Protein AF-A0A376L6M4-F1 (afdb_monomer)

Foldseek 3Di:
DVVVVVVVCVVQVPPDDDPDDDDDDFDPVCVVCVNPAFTADPLRDRDCPPPPDPVPPVVCCVPFFDDPPDPDDPVRGRHGDDDDDDDDDPVVVNDPPCSVVVVVVVPD

Sequence (108 aa):
MIHALRDIIKHTPDLLSVRWKREGFISDHAARSKGKETPINLLGFKDGTANPDSQNAKLMQKVVWVTADQQEPAWTIGGSYQAVRLIQFRVEILGQNAAERAADDIWS

Organism: Escherichia coli (NCBI:txid562)

pLDDT: mean 85.84, std 14.67, range [39.38, 98.12]

Solvent-accessible surface area (backbone atoms only — not comparable to full-atom values): 7390 Å² total; per-residue (Å²): 112,72,65,61,54,50,54,51,50,72,78,31,68,91,78,56,79,88,86,79,88,82,88,85,85,71,52,70,67,32,63,72,46,73,75,76,40,63,37,58,48,100,80,74,44,72,51,65,80,85,54,76,62,84,83,40,62,73,59,35,53,74,75,54,36,40,49,88,91,48,102,62,65,80,87,46,51,73,37,65,90,85,86,86,83,91,82,87,77,69,65,90,76,52,50,99,76,33,66,75,58,59,62,60,70,76,78,112

Mean predicted aligned error: 7.49 Å

Nearest PDB structures (foldseek):
  2y4d-assembly1_B  TM=9.998E-01  e=5.771E-10  Escherichia coli K-12
  3o72-assembly2_C  TM=9.510E-01  e=6.614E-10  Escherichia coli O157:H7 str. TW14359

Secondary structure (DSSP, 8-state):
-HHHHHHHHHH-TTT------------HHHHHTTTSSPPB-TTS-B-STT---TT-HHHHHHHTS--TTSSS-GGGTT------------TTT--TTTHHHHTTTTT-

Radius of gyration: 18.81 Å; Cα contacts (8 Å, |Δi|>4): 58; chains: 1; bounding box: 41×40×42 Å

InterPro domains:
  IPR006314 Dyp-type peroxidase [PS51404] (1-108)
  IPR006314 Dyp-type peroxidase [PTHR30521] (2-101)
  IPR011008 Dimeric alpha-beta barrel [SSF54909] (2-104)
  IPR048328 Dyp-type peroxidase, C-terminal domain [PF20628] (38-95)

Structure (mmCIF, N/CA/C/O backbone):
data_AF-A0A376L6M4-F1
#
_entry.id   AF-A0A376L6M4-F1
#
loop_
_atom_site.group_PDB
_atom_site.id
_atom_site.type_symbol
_atom_site.label_atom_id
_atom_site.label_alt_id
_atom_site.label_comp_id
_atom_site.label_asym_id
_atom_site.label_entity_id
_atom_site.label_seq_id
_atom_site.pdbx_PDB_ins_code
_atom_site.Cartn_x
_atom_site.Cartn_y
_atom_site.Cartn_z
_atom_site.occupancy
_atom_site.B_iso_or_equiv
_atom_site.auth_seq_id
_atom_site.auth_comp_id
_atom_site.auth_asym_id
_atom_site.auth_atom_id
_atom_site.pdbx_PDB_model_num
ATOM 1 N N . MET A 1 1 ? 13.659 1.509 5.898 1.00 80.56 1 MET A N 1
ATOM 2 C CA . MET A 1 1 ? 13.018 2.272 4.800 1.00 80.56 1 MET A CA 1
ATOM 3 C C . MET A 1 1 ? 14.022 3.153 4.053 1.00 80.56 1 MET A C 1
ATOM 5 O O . MET A 1 1 ? 14.216 2.924 2.869 1.00 80.56 1 MET A O 1
ATOM 9 N N . ILE A 1 2 ? 14.718 4.094 4.710 1.00 90.69 2 ILE A N 1
ATOM 10 C CA . ILE A 1 2 ? 15.675 4.997 4.026 1.00 90.69 2 ILE A CA 1
ATOM 11 C C . ILE A 1 2 ? 16.842 4.248 3.358 1.00 90.69 2 ILE A C 1
ATOM 13 O O . ILE A 1 2 ? 17.193 4.588 2.233 1.00 90.69 2 ILE A O 1
ATOM 17 N N . HIS A 1 3 ? 17.413 3.228 4.011 1.00 93.19 3 HIS A N 1
ATOM 18 C CA . HIS A 1 3 ? 18.504 2.429 3.431 1.00 93.19 3 HIS A CA 1
ATOM 19 C C . HIS A 1 3 ? 18.101 1.762 2.110 1.00 93.19 3 HIS A C 1
ATOM 21 O O . HIS A 1 3 ? 18.737 2.016 1.098 1.00 93.19 3 HIS A O 1
ATOM 27 N N . ALA A 1 4 ? 16.977 1.039 2.089 1.00 93.19 4 ALA A N 1
ATOM 28 C CA . ALA A 1 4 ? 16.475 0.397 0.873 1.00 93.19 4 ALA A CA 1
ATOM 29 C C . ALA A 1 4 ? 16.211 1.397 -0.269 1.00 93.19 4 ALA A C 1
ATOM 31 O O . ALA A 1 4 ? 16.563 1.136 -1.414 1.00 93.19 4 ALA A O 1
ATOM 32 N N . LEU A 1 5 ? 15.644 2.573 0.037 1.00 92.19 5 LEU A N 1
ATOM 33 C CA . LEU A 1 5 ? 15.451 3.618 -0.973 1.00 92.19 5 LEU A CA 1
ATOM 34 C C . LEU A 1 5 ? 16.789 4.108 -1.548 1.00 92.19 5 LEU A C 1
ATOM 36 O O . LEU A 1 5 ? 16.907 4.280 -2.758 1.00 92.19 5 LEU A O 1
ATOM 40 N N . ARG A 1 6 ? 17.796 4.330 -0.692 1.00 93.44 6 ARG A N 1
ATOM 41 C CA . ARG A 1 6 ? 19.143 4.712 -1.144 1.00 93.44 6 ARG A CA 1
ATOM 42 C C . ARG A 1 6 ? 19.765 3.628 -2.013 1.00 93.44 6 ARG A C 1
ATOM 44 O O . ARG A 1 6 ? 20.372 3.968 -3.021 1.00 93.44 6 ARG A O 1
ATOM 51 N N . ASP A 1 7 ? 19.594 2.362 -1.646 1.00 96.56 7 ASP A N 1
ATOM 52 C CA . ASP A 1 7 ? 20.131 1.240 -2.411 1.00 96.56 7 ASP A CA 1
ATOM 53 C C . ASP A 1 7 ? 19.509 1.165 -3.807 1.00 96.56 7 ASP A C 1
ATOM 55 O O . ASP A 1 7 ? 20.246 1.009 -4.775 1.00 96.56 7 ASP A O 1
ATOM 59 N N . ILE A 1 8 ? 18.193 1.363 -3.943 1.00 95.50 8 ILE A N 1
ATOM 60 C CA . ILE A 1 8 ? 17.535 1.421 -5.259 1.00 95.50 8 ILE A CA 1
ATOM 61 C C . ILE A 1 8 ? 18.114 2.571 -6.090 1.00 95.50 8 ILE A C 1
ATOM 63 O O . ILE A 1 8 ? 18.624 2.334 -7.179 1.00 95.50 8 ILE A O 1
ATOM 67 N N . ILE A 1 9 ? 18.122 3.795 -5.549 1.00 95.19 9 ILE A N 1
ATOM 68 C CA . ILE A 1 9 ? 18.626 4.985 -6.260 1.00 95.19 9 ILE A CA 1
ATOM 69 C C . ILE A 1 9 ? 20.081 4.793 -6.701 1.00 95.19 9 ILE A C 1
ATOM 71 O O . ILE A 1 9 ? 20.446 5.160 -7.815 1.00 95.19 9 ILE A O 1
ATOM 75 N N . LYS A 1 10 ? 20.912 4.192 -5.842 1.00 96.25 10 LYS A N 1
ATOM 76 C CA . LYS A 1 10 ? 22.324 3.927 -6.130 1.00 96.25 10 LYS A CA 1
ATOM 77 C C . LYS A 1 10 ? 22.516 2.999 -7.335 1.00 96.25 10 LYS A C 1
ATOM 79 O O . LYS A 1 10 ? 23.503 3.160 -8.045 1.00 96.25 10 LYS A O 1
ATOM 84 N N . HIS A 1 11 ? 21.612 2.045 -7.555 1.00 97.44 11 HIS A N 1
ATOM 85 C CA . HIS A 1 11 ? 21.723 1.054 -8.632 1.00 97.44 11 HIS A CA 1
ATOM 86 C C . HIS A 1 11 ? 20.901 1.400 -9.882 1.00 97.44 11 HIS A C 1
ATOM 88 O O . HIS A 1 11 ? 20.965 0.661 -10.859 1.00 97.44 11 HIS A O 1
ATOM 94 N N . THR A 1 12 ? 20.148 2.503 -9.880 1.00 96.81 12 THR A N 1
ATOM 95 C CA . THR A 1 12 ? 19.340 2.946 -11.031 1.00 96.81 12 THR A CA 1
ATOM 96 C C . THR A 1 12 ? 19.486 4.447 -11.350 1.00 96.81 12 THR A C 1
ATOM 98 O O . THR A 1 12 ? 18.470 5.100 -11.609 1.00 96.81 12 THR A O 1
ATOM 101 N N . PRO A 1 13 ? 20.690 5.048 -11.286 1.00 92.19 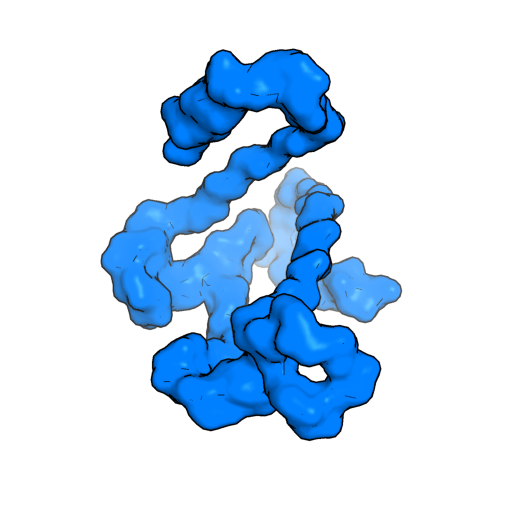13 PRO A N 1
ATOM 102 C CA . PRO A 1 13 ? 20.852 6.505 -11.354 1.00 92.19 13 PRO A CA 1
ATOM 103 C C . PRO A 1 13 ? 20.486 7.113 -12.719 1.00 92.19 13 PRO A C 1
ATOM 105 O O . PRO A 1 13 ? 20.135 8.286 -12.793 1.00 92.19 13 PRO A O 1
ATOM 108 N N . ASP A 1 14 ? 20.570 6.330 -13.789 1.00 96.31 14 ASP A N 1
ATOM 109 C CA . ASP A 1 14 ? 20.276 6.694 -15.178 1.00 96.31 14 ASP A CA 1
ATOM 110 C C . ASP A 1 14 ? 18.886 6.232 -15.646 1.00 96.31 14 ASP A C 1
ATOM 112 O O . ASP A 1 14 ? 18.411 6.659 -16.697 1.00 96.31 14 ASP A O 1
ATOM 116 N N . LEU A 1 15 ? 18.213 5.394 -14.852 1.00 97.38 15 LEU A N 1
ATOM 117 C CA . LEU A 1 15 ? 16.905 4.819 -15.180 1.00 97.38 15 LEU A CA 1
ATOM 118 C C . LEU A 1 15 ? 15.753 5.456 -14.399 1.00 97.38 15 LEU A C 1
ATOM 120 O O . LEU A 1 15 ? 14.632 5.517 -14.903 1.00 97.38 15 LEU A O 1
ATOM 124 N N . LEU A 1 16 ? 15.995 5.905 -13.162 1.00 96.75 16 LEU A N 1
ATOM 125 C CA . LEU A 1 16 ? 14.950 6.392 -12.262 1.00 96.75 16 LEU A CA 1
ATOM 126 C C . LEU A 1 16 ? 15.296 7.756 -11.668 1.00 96.75 16 LEU A C 1
ATOM 128 O O . LEU A 1 16 ? 16.431 8.035 -11.295 1.00 96.75 16 LEU A O 1
ATOM 132 N N . SER A 1 17 ? 14.263 8.578 -11.485 1.00 94.94 17 SER A N 1
ATOM 133 C CA . SER A 1 17 ? 14.337 9.829 -10.734 1.00 94.94 17 SER A CA 1
ATOM 134 C C . SER A 1 17 ? 13.191 9.909 -9.730 1.00 94.94 17 SER A C 1
ATOM 136 O O . SER A 1 17 ? 12.054 9.527 -10.020 1.00 94.94 17 SER A O 1
ATOM 138 N N . VAL A 1 18 ? 13.484 10.393 -8.522 1.00 94.38 18 VAL A N 1
ATOM 139 C CA . VAL A 1 18 ? 12.481 10.527 -7.461 1.00 94.38 18 VAL A CA 1
ATOM 140 C C . VAL A 1 18 ? 11.571 11.707 -7.779 1.00 94.38 18 VAL A C 1
ATOM 142 O O . VAL A 1 18 ? 12.001 12.857 -7.753 1.00 94.38 18 VAL A O 1
ATOM 145 N N . ARG A 1 19 ? 10.287 11.429 -8.021 1.00 96.12 19 ARG A N 1
ATOM 146 C CA . ARG A 1 19 ? 9.286 12.476 -8.269 1.00 96.12 19 ARG A CA 1
ATOM 147 C C . ARG A 1 19 ? 8.793 13.143 -6.982 1.00 96.12 19 ARG A C 1
ATOM 149 O O . ARG A 1 19 ? 8.672 14.360 -6.929 1.00 96.12 19 ARG A O 1
ATOM 156 N N . TRP A 1 20 ? 8.467 12.351 -5.964 1.00 96.75 20 TRP A N 1
ATOM 157 C CA . TRP A 1 20 ? 8.022 12.817 -4.648 1.00 96.75 20 TRP A CA 1
ATOM 158 C C . TRP A 1 20 ? 8.227 11.710 -3.608 1.00 96.75 20 TRP A C 1
ATOM 160 O O . TRP A 1 20 ? 8.374 10.538 -3.954 1.00 96.75 20 TRP A O 1
ATOM 170 N N . LYS A 1 21 ? 8.241 12.078 -2.323 1.00 93.69 21 LYS A N 1
ATOM 171 C CA . LYS A 1 21 ? 8.334 11.135 -1.203 1.00 93.69 21 LYS A CA 1
ATOM 172 C C . LYS A 1 21 ? 7.550 11.659 -0.002 1.00 93.69 21 LYS A C 1
ATOM 174 O O . LYS A 1 21 ? 7.677 12.826 0.358 1.00 93.69 21 LYS A O 1
ATOM 179 N N . ARG A 1 22 ? 6.803 10.772 0.659 1.00 93.88 22 ARG A N 1
ATOM 180 C CA . ARG A 1 22 ? 6.189 11.008 1.972 1.00 93.88 22 ARG A CA 1
ATOM 181 C C . ARG A 1 22 ? 6.518 9.838 2.891 1.00 93.88 22 ARG A C 1
ATOM 183 O O . ARG A 1 22 ? 6.365 8.689 2.492 1.00 93.88 22 ARG A O 1
ATOM 190 N N . GLU A 1 23 ? 6.982 10.131 4.099 1.00 92.50 23 GLU A N 1
ATOM 191 C CA . GLU A 1 23 ? 7.136 9.125 5.152 1.00 92.50 23 GLU A CA 1
ATOM 192 C C . GLU A 1 23 ? 5.892 9.125 6.046 1.00 92.50 23 GLU A C 1
ATOM 194 O O . GLU A 1 23 ? 5.254 10.164 6.231 1.00 92.50 23 GLU A O 1
ATOM 199 N N . GLY A 1 24 ? 5.536 7.952 6.563 1.00 88.94 24 GLY A N 1
ATOM 200 C CA . GLY A 1 24 ? 4.386 7.749 7.438 1.00 88.94 24 GLY A CA 1
ATOM 201 C C . GLY A 1 24 ? 4.749 6.844 8.609 1.00 88.94 24 GLY A C 1
ATOM 202 O O . GLY A 1 24 ? 5.750 6.127 8.562 1.00 88.94 24 GLY A O 1
ATOM 203 N N . PHE A 1 25 ? 3.933 6.894 9.655 1.00 89.38 25 PHE A N 1
ATOM 204 C CA . PHE A 1 25 ? 4.084 6.094 10.863 1.00 89.38 25 PHE A CA 1
ATOM 205 C C . PHE A 1 25 ? 2.707 5.736 11.433 1.00 89.38 25 PHE A C 1
ATOM 207 O O . PHE A 1 25 ? 1.710 6.393 11.138 1.00 89.38 25 PHE A O 1
ATOM 214 N N . ILE A 1 26 ? 2.677 4.698 12.262 1.00 88.19 26 ILE A N 1
ATOM 215 C CA . ILE A 1 26 ? 1.566 4.338 13.152 1.00 88.19 26 ILE A CA 1
ATOM 216 C C . ILE A 1 26 ? 2.134 4.201 14.569 1.00 88.19 26 ILE A C 1
ATOM 218 O O . ILE A 1 26 ? 3.355 4.175 14.731 1.00 88.19 26 ILE A O 1
ATOM 222 N N . SER A 1 27 ? 1.286 4.122 15.596 1.00 85.31 27 SER A N 1
AT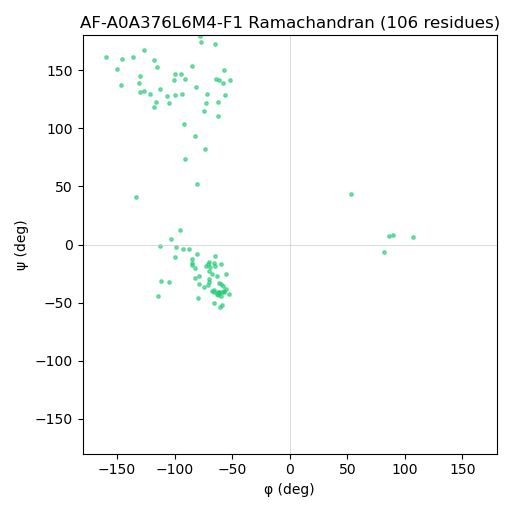OM 223 C CA . SER A 1 27 ? 1.778 3.951 16.967 1.00 85.31 27 SER A CA 1
ATOM 224 C C . SER A 1 27 ? 2.564 2.641 17.127 1.00 85.31 27 SER A C 1
ATOM 226 O O . SER A 1 27 ? 2.194 1.598 16.581 1.00 85.31 27 SER A O 1
ATOM 228 N N . ASP A 1 28 ? 3.644 2.684 17.912 1.00 84.19 28 ASP A N 1
ATOM 229 C CA . ASP A 1 28 ? 4.519 1.528 18.151 1.00 84.19 28 ASP A CA 1
ATOM 230 C C . ASP A 1 28 ? 3.766 0.324 18.734 1.00 84.19 28 ASP A C 1
ATOM 232 O O . ASP A 1 28 ? 4.072 -0.823 18.402 1.00 84.19 28 ASP A O 1
ATOM 236 N N . HIS A 1 29 ? 2.772 0.567 19.595 1.00 81.81 29 HIS A N 1
ATOM 237 C CA . HIS A 1 29 ? 1.958 -0.494 20.187 1.00 81.81 29 HIS A CA 1
ATOM 238 C C . HIS A 1 29 ? 1.110 -1.210 19.125 1.00 81.81 29 HIS A C 1
ATOM 240 O O . HIS A 1 29 ? 1.233 -2.431 18.970 1.00 81.81 29 HIS A O 1
ATOM 246 N N . ALA A 1 30 ? 0.378 -0.445 18.305 1.00 80.69 30 ALA A N 1
ATOM 247 C CA . ALA A 1 30 ? -0.427 -0.996 17.221 1.00 80.69 30 ALA A CA 1
ATOM 248 C C . ALA A 1 30 ? 0.447 -1.736 16.195 1.00 80.69 30 ALA A C 1
ATOM 250 O O . ALA A 1 30 ? 0.103 -2.843 15.777 1.00 80.69 30 ALA A O 1
ATOM 251 N N . ALA A 1 31 ? 1.623 -1.195 15.852 1.00 81.06 31 ALA A N 1
ATOM 252 C CA . ALA A 1 31 ? 2.580 -1.853 14.960 1.00 81.06 31 ALA A CA 1
ATOM 253 C C . ALA A 1 31 ? 3.050 -3.215 15.502 1.00 81.06 31 ALA A C 1
ATOM 255 O O . ALA A 1 31 ? 3.091 -4.210 14.773 1.00 81.06 31 ALA A O 1
ATOM 256 N N . ARG A 1 32 ? 3.373 -3.291 16.799 1.00 85.38 32 ARG A N 1
ATOM 257 C CA . ARG A 1 32 ? 3.822 -4.533 17.453 1.00 85.38 32 ARG A CA 1
ATOM 258 C C . ARG A 1 32 ? 2.713 -5.572 17.599 1.00 85.38 32 ARG A C 1
ATOM 260 O O . ARG A 1 32 ? 3.021 -6.760 17.685 1.00 85.38 32 ARG A O 1
ATOM 267 N N . SER A 1 33 ? 1.446 -5.155 17.580 1.00 80.19 33 SER A N 1
ATOM 268 C CA . SER A 1 33 ? 0.289 -6.054 17.673 1.00 80.19 33 SER A CA 1
ATOM 269 C C . SER A 1 33 ? 0.138 -6.997 16.467 1.00 80.19 33 SER A C 1
ATOM 271 O O . SER A 1 33 ? -0.595 -7.982 16.556 1.00 80.19 33 SER A O 1
ATOM 273 N N . LYS A 1 34 ? 0.826 -6.715 15.346 1.00 83.88 34 LYS A N 1
ATOM 274 C CA . LYS A 1 34 ? 0.728 -7.455 14.073 1.00 83.88 34 LYS A CA 1
ATOM 275 C C . LYS A 1 34 ? -0.716 -7.578 13.561 1.00 83.88 34 LYS A C 1
ATOM 277 O O . LYS A 1 34 ? -1.133 -8.646 13.124 1.00 83.88 34 LYS A O 1
ATOM 282 N N . GLY A 1 35 ? -1.475 -6.483 13.636 1.00 78.69 35 GLY A N 1
ATOM 283 C CA . GLY A 1 35 ? -2.854 -6.410 13.140 1.00 78.69 35 GLY A CA 1
ATOM 284 C C . GLY A 1 35 ? -3.921 -6.875 14.134 1.00 78.69 35 GLY A C 1
ATOM 285 O O . GLY A 1 35 ? -5.086 -6.958 13.763 1.00 78.69 35 GLY A O 1
ATOM 286 N N . LYS A 1 36 ? -3.551 -7.167 15.390 1.00 80.06 36 LYS A N 1
ATOM 287 C CA . LYS A 1 36 ? -4.518 -7.473 16.460 1.00 80.06 36 LYS A CA 1
ATOM 288 C C . LYS A 1 36 ? -5.169 -6.225 17.051 1.00 80.06 36 LYS A C 1
ATOM 290 O O . LYS A 1 36 ? -6.276 -6.305 17.571 1.00 80.06 36 LYS A O 1
ATOM 295 N N . GLU A 1 37 ? -4.479 -5.093 16.996 1.00 82.50 37 GLU A N 1
ATOM 296 C CA . GLU A 1 37 ? -4.988 -3.802 17.437 1.00 82.50 37 GLU A CA 1
ATOM 297 C C . GLU A 1 37 ? -5.160 -2.877 16.234 1.00 82.50 37 GLU A C 1
ATOM 299 O O . GLU A 1 37 ? -4.271 -2.765 15.387 1.00 82.50 37 GLU A O 1
ATOM 304 N N . THR A 1 38 ? -6.307 -2.204 16.169 1.00 86.25 38 THR A N 1
ATOM 305 C CA . THR A 1 38 ? -6.580 -1.204 15.139 1.00 86.25 38 THR A CA 1
ATOM 306 C C . THR A 1 38 ? -5.764 0.064 15.415 1.00 86.25 38 THR A C 1
ATOM 308 O O . THR A 1 38 ? -5.932 0.651 16.488 1.00 86.25 38 THR A O 1
ATOM 311 N N . PRO A 1 39 ? -4.910 0.519 14.478 1.00 86.44 39 PRO A N 1
ATOM 312 C CA . PRO A 1 39 ? -4.175 1.769 14.628 1.00 86.44 39 PRO A CA 1
ATOM 313 C C . PRO A 1 39 ? -5.107 2.965 14.842 1.00 86.44 39 PRO A C 1
ATOM 315 O O . PRO A 1 39 ? -6.223 2.993 14.330 1.00 86.44 39 PRO A O 1
ATOM 318 N N . ILE A 1 40 ? -4.627 3.970 15.573 1.00 87.62 40 ILE A N 1
ATOM 319 C CA . ILE A 1 40 ? -5.322 5.250 15.734 1.00 87.62 40 ILE A CA 1
ATOM 320 C C . ILE A 1 40 ? -4.698 6.271 14.776 1.00 87.62 40 ILE A C 1
ATOM 322 O O . ILE A 1 40 ? -3.4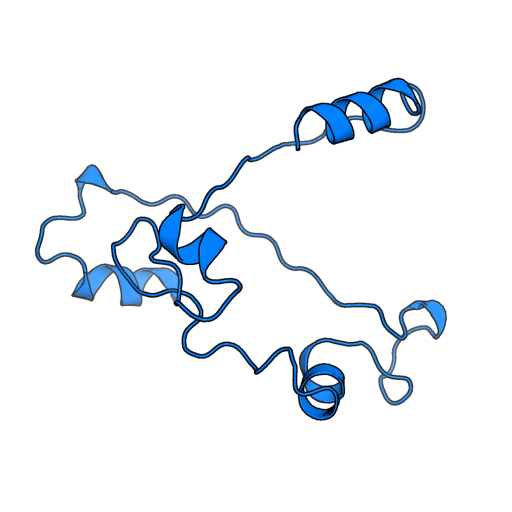74 6.418 14.745 1.00 87.62 40 ILE A O 1
ATOM 326 N N . ASN A 1 41 ? -5.522 6.956 13.982 1.00 87.50 41 ASN A N 1
ATOM 327 C CA . ASN A 1 41 ? -5.069 8.010 13.073 1.00 87.50 41 ASN A CA 1
ATOM 328 C C . ASN A 1 41 ? -4.778 9.330 13.820 1.00 87.50 41 ASN A C 1
ATOM 330 O O . ASN A 1 41 ? -5.034 9.464 15.015 1.00 87.50 41 ASN A O 1
ATOM 334 N N . LEU A 1 42 ? -4.252 10.342 13.118 1.00 84.31 42 LEU A N 1
ATOM 335 C CA . LEU A 1 42 ? -3.898 11.637 13.729 1.00 84.31 42 LEU A CA 1
ATOM 336 C C . LEU A 1 42 ? -5.102 12.432 14.270 1.00 84.31 42 LEU A C 1
ATOM 338 O O . LEU A 1 42 ? -4.901 13.433 14.951 1.00 84.31 42 LEU A O 1
ATOM 342 N N . LEU A 1 43 ? -6.330 11.999 13.975 1.00 82.50 43 LEU A N 1
ATOM 343 C CA . LEU A 1 43 ? -7.566 12.590 14.491 1.00 82.50 43 LEU A CA 1
ATOM 344 C C . LEU A 1 43 ? -8.054 11.900 15.777 1.00 82.50 43 LEU A C 1
ATOM 346 O O . LEU A 1 43 ? -9.047 12.330 16.353 1.00 82.50 43 LEU A O 1
ATOM 350 N N . GLY A 1 44 ? -7.381 10.838 16.234 1.00 84.00 44 GLY A N 1
ATOM 351 C CA . GLY A 1 44 ? -7.746 10.111 17.453 1.00 84.00 44 GLY A CA 1
ATOM 352 C C . GLY A 1 44 ? -8.730 8.954 17.248 1.00 84.00 44 GLY A C 1
ATOM 353 O O . GLY A 1 44 ? -9.166 8.353 18.229 1.00 84.00 44 GLY A O 1
ATOM 354 N N . PHE A 1 45 ? -9.050 8.585 16.004 1.00 83.56 45 PHE A N 1
ATOM 355 C CA . PHE A 1 45 ? -9.971 7.487 15.695 1.00 83.56 45 PHE A CA 1
ATOM 356 C C . PHE A 1 45 ? -9.262 6.189 15.323 1.00 83.56 45 PHE A C 1
ATOM 358 O O . PHE A 1 45 ? -8.231 6.214 14.653 1.00 83.56 45 PHE A O 1
ATOM 365 N N . LYS A 1 46 ? -9.868 5.050 15.690 1.00 85.38 46 LYS A N 1
ATOM 366 C CA . LYS A 1 46 ? -9.480 3.732 15.168 1.00 85.38 46 LYS A CA 1
ATOM 367 C C . LYS A 1 46 ? -9.695 3.692 13.655 1.00 85.38 46 LYS A C 1
ATOM 369 O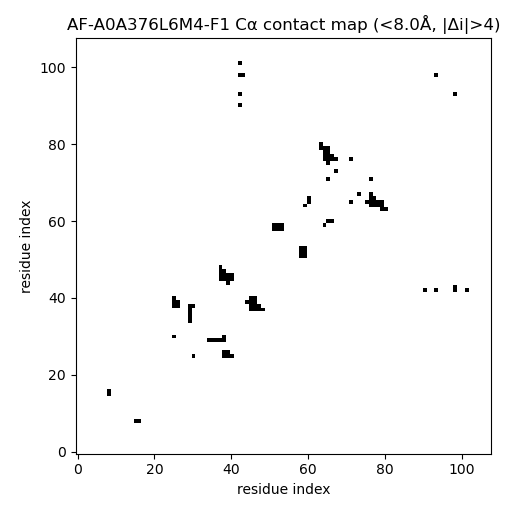 O . LYS A 1 46 ? -10.819 3.860 13.190 1.00 85.38 46 LYS A O 1
ATOM 374 N N . ASP A 1 47 ? -8.634 3.412 12.916 1.00 85.31 47 ASP A N 1
ATOM 375 C CA . ASP A 1 47 ? -8.607 3.387 11.459 1.00 85.31 47 ASP A CA 1
ATOM 376 C C . ASP A 1 47 ? -8.253 1.974 10.966 1.00 85.31 47 ASP A C 1
ATOM 378 O O . ASP A 1 47 ? -7.199 1.427 11.294 1.00 85.31 47 ASP A O 1
ATOM 382 N N . GLY A 1 48 ? -9.177 1.351 10.228 1.00 84.81 48 GLY A N 1
ATOM 383 C CA . GLY A 1 48 ? -9.046 -0.022 9.725 1.00 84.81 48 GLY A CA 1
ATOM 384 C C . GLY A 1 48 ? -9.921 -1.082 10.407 1.00 84.81 48 GLY A C 1
ATOM 385 O O . GLY A 1 48 ? -9.795 -2.257 10.078 1.00 84.81 48 GLY A O 1
ATOM 386 N N . THR A 1 49 ? -10.831 -0.706 11.317 1.00 87.00 49 THR A N 1
ATOM 387 C CA . THR A 1 49 ? -11.742 -1.650 12.011 1.00 87.00 49 THR A CA 1
ATOM 388 C C . THR A 1 49 ? -12.604 -2.469 11.046 1.00 87.00 49 THR A C 1
ATOM 390 O O . THR A 1 49 ? -12.830 -3.652 11.273 1.00 87.00 49 THR A O 1
ATOM 393 N N . ALA A 1 50 ? -13.097 -1.837 9.979 1.00 90.19 50 ALA A N 1
ATOM 394 C CA . ALA A 1 50 ? -13.989 -2.459 9.000 1.00 90.19 50 ALA A CA 1
ATOM 395 C C . ALA A 1 50 ? -13.245 -3.010 7.771 1.00 90.19 50 ALA A C 1
ATOM 397 O O . ALA A 1 50 ? -13.878 -3.323 6.762 1.00 90.19 50 ALA A O 1
ATOM 398 N N . ASN A 1 51 ? -11.910 -3.105 7.822 1.00 90.25 51 ASN A N 1
ATOM 399 C CA . ASN A 1 51 ? -11.157 -3.662 6.706 1.00 90.25 51 ASN A CA 1
ATOM 400 C C . ASN A 1 51 ? -11.528 -5.139 6.491 1.00 90.25 51 ASN A C 1
ATOM 402 O O . ASN A 1 51 ? -11.715 -5.872 7.466 1.00 90.25 51 ASN A O 1
ATOM 406 N N . PRO A 1 52 ? -11.600 -5.599 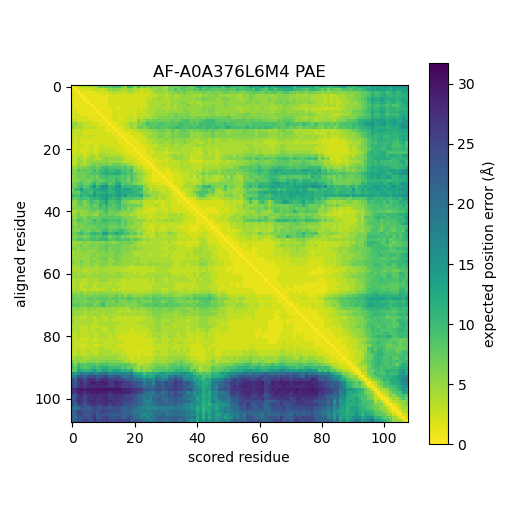5.228 1.00 91.31 52 PRO A N 1
ATOM 407 C CA . PRO A 1 52 ? -11.730 -7.015 4.920 1.00 91.31 52 PRO A CA 1
ATOM 408 C C . PRO A 1 52 ? -10.657 -7.843 5.634 1.00 91.31 52 PRO A C 1
ATOM 410 O O . PRO A 1 52 ? -9.497 -7.431 5.704 1.00 91.31 52 PRO A O 1
ATOM 413 N N . ASP A 1 53 ? -11.031 -9.027 6.119 1.00 91.69 53 ASP A N 1
ATOM 414 C CA . ASP A 1 53 ? -10.071 -9.960 6.709 1.00 91.69 53 ASP A CA 1
ATOM 415 C C . ASP A 1 53 ? -9.046 -10.398 5.655 1.00 91.69 53 ASP A C 1
ATOM 417 O O . ASP A 1 53 ? -9.364 -11.134 4.716 1.00 91.69 53 ASP A O 1
ATOM 421 N N . SER A 1 54 ? -7.804 -9.948 5.830 1.00 92.12 54 SER A N 1
ATOM 422 C CA . SER A 1 54 ? -6.700 -10.225 4.915 1.00 92.12 54 SER A CA 1
ATOM 423 C C . SER A 1 54 ? -6.234 -11.681 4.944 1.00 92.12 54 SER A C 1
ATOM 425 O O . SER A 1 54 ? -5.551 -12.116 4.017 1.00 92.12 54 SER A O 1
ATOM 427 N N . GLN A 1 55 ? -6.619 -12.460 5.962 1.00 94.38 55 GLN A N 1
ATOM 428 C CA . GLN A 1 55 ? -6.328 -13.894 6.041 1.00 94.38 55 GLN A CA 1
ATOM 429 C C . GLN A 1 55 ? -7.367 -14.739 5.293 1.00 94.38 55 GLN A C 1
ATOM 431 O O . GLN A 1 55 ? -7.108 -15.898 4.957 1.00 94.38 55 GLN A O 1
ATOM 436 N N . ASN A 1 56 ? -8.528 -14.168 4.964 1.00 96.88 56 ASN A N 1
ATOM 437 C CA . ASN A 1 56 ? -9.555 -14.849 4.190 1.00 96.88 56 ASN A CA 1
ATOM 438 C C . ASN A 1 56 ? -9.245 -14.778 2.687 1.00 96.88 56 ASN A C 1
ATOM 440 O O . ASN A 1 56 ? -9.651 -13.855 1.980 1.00 96.88 56 ASN A O 1
ATOM 444 N N . ALA A 1 57 ? -8.567 -15.808 2.175 1.00 96.25 57 ALA A N 1
ATOM 445 C CA . ALA A 1 57 ? -8.149 -15.881 0.775 1.00 96.25 57 ALA A CA 1
ATOM 446 C C . ALA A 1 57 ? -9.306 -15.727 -0.234 1.00 96.25 57 ALA A C 1
ATOM 448 O O . ALA A 1 57 ? -9.141 -15.056 -1.250 1.00 96.25 57 ALA A O 1
ATOM 449 N N . LYS A 1 58 ? -10.489 -16.297 0.048 1.00 96.62 58 LYS A N 1
ATOM 450 C CA . LYS A 1 58 ? -11.662 -16.178 -0.840 1.00 96.62 58 LYS A CA 1
ATOM 451 C C . LYS A 1 58 ? -12.184 -14.744 -0.890 1.00 96.62 58 LYS A C 1
ATOM 453 O O . LYS A 1 58 ? -12.547 -14.256 -1.955 1.00 96.62 58 LYS A O 1
ATOM 458 N N . LEU A 1 59 ? -12.206 -14.065 0.257 1.00 96.75 59 LEU A N 1
ATOM 459 C CA . LEU A 1 59 ? -12.589 -12.658 0.322 1.00 96.75 59 LEU A CA 1
ATOM 460 C C . LEU A 1 59 ? -11.572 -11.776 -0.414 1.00 96.75 59 LEU A C 1
ATOM 462 O O . LEU A 1 59 ? -11.973 -10.888 -1.159 1.00 96.75 59 LEU A O 1
ATOM 466 N N . MET A 1 60 ? -10.273 -12.054 -0.272 1.00 97.62 60 MET A N 1
ATOM 467 C CA . MET A 1 60 ? -9.223 -11.298 -0.964 1.00 97.62 60 MET A CA 1
ATOM 468 C C . MET A 1 60 ? -9.268 -11.481 -2.484 1.00 97.62 60 MET A C 1
ATOM 470 O O . MET A 1 60 ? -9.106 -10.503 -3.207 1.00 97.62 60 MET A O 1
ATOM 474 N N . GLN A 1 61 ? -9.554 -12.691 -2.978 1.00 96.75 61 GLN A N 1
ATOM 475 C CA . GLN A 1 61 ? -9.790 -12.924 -4.412 1.00 96.75 61 GLN A CA 1
ATOM 476 C C . GLN A 1 61 ? -10.964 -12.101 -4.947 1.00 96.75 61 GLN A C 1
ATOM 478 O O . GLN A 1 61 ? -10.930 -11.659 -6.084 1.00 96.75 61 GLN A O 1
ATOM 483 N N . LYS A 1 62 ? -11.993 -11.876 -4.124 1.00 95.75 62 LYS A N 1
ATOM 484 C CA . LYS A 1 62 ? -13.164 -11.092 -4.519 1.00 95.75 62 LYS A CA 1
ATOM 485 C C . LYS A 1 62 ? -12.929 -9.577 -4.472 1.00 95.75 62 LYS A C 1
ATOM 487 O O . LYS A 1 62 ? -13.557 -8.857 -5.240 1.00 95.75 62 LYS A O 1
ATOM 492 N N . VAL A 1 63 ? -12.120 -9.089 -3.528 1.00 96.12 63 VAL A N 1
ATOM 493 C CA . VAL A 1 63 ? -12.062 -7.651 -3.186 1.00 96.12 63 VAL A CA 1
ATOM 494 C C . VAL A 1 63 ? -10.743 -6.979 -3.572 1.00 96.12 63 VAL A C 1
ATOM 496 O O . VAL A 1 63 ? -10.744 -5.789 -3.865 1.00 96.12 63 VAL A O 1
ATOM 499 N N . VAL A 1 64 ? -9.620 -7.699 -3.549 1.00 97.31 64 VAL A N 1
ATOM 500 C CA . VAL A 1 64 ? -8.278 -7.097 -3.656 1.00 97.31 64 VAL A CA 1
ATOM 501 C C . VAL A 1 64 ? -7.563 -7.502 -4.938 1.00 97.31 64 VAL A C 1
ATOM 503 O O . VAL A 1 64 ? -6.936 -6.654 -5.576 1.00 97.31 64 VAL A O 1
ATOM 506 N N . TRP A 1 65 ? -7.621 -8.784 -5.295 1.00 97.88 65 TRP A N 1
ATOM 507 C CA . TRP A 1 65 ? -6.833 -9.330 -6.396 1.00 97.88 65 TRP A CA 1
ATOM 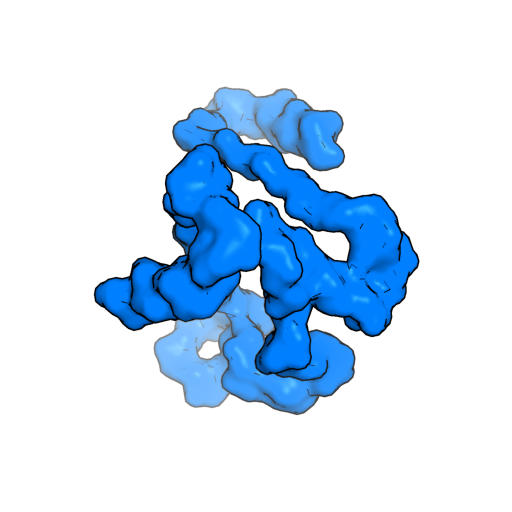508 C C . TRP A 1 65 ? -7.579 -9.275 -7.722 1.00 97.88 65 TRP A C 1
ATOM 510 O O . TRP A 1 65 ? -8.776 -9.546 -7.785 1.00 97.88 65 TRP A O 1
ATOM 520 N N . VAL A 1 66 ? -6.839 -8.994 -8.792 1.00 97.94 66 VAL A N 1
ATOM 521 C CA . VAL A 1 66 ? -7.329 -9.204 -10.154 1.00 97.94 66 VAL A CA 1
ATOM 522 C C . VAL A 1 66 ? -7.387 -10.702 -10.440 1.00 97.94 66 VAL A C 1
ATOM 524 O O . VAL A 1 66 ? -6.408 -11.427 -10.224 1.00 97.94 66 VAL A O 1
ATOM 527 N N . THR A 1 67 ? -8.532 -11.168 -10.928 1.00 97.44 67 THR A N 1
ATOM 528 C CA . THR A 1 67 ? -8.810 -12.579 -11.221 1.00 97.44 67 THR A CA 1
ATOM 529 C C . THR A 1 67 ? -9.101 -12.792 -12.706 1.00 97.44 67 THR A C 1
ATOM 531 O O . THR A 1 67 ? -9.444 -11.865 -13.432 1.00 97.44 67 THR A O 1
ATOM 534 N N . ALA A 1 68 ? -8.937 -14.030 -13.181 1.00 95.94 68 ALA A N 1
ATOM 535 C CA . ALA A 1 68 ? -9.033 -14.364 -14.607 1.00 95.94 68 ALA A CA 1
ATOM 536 C C . ALA A 1 68 ? -10.434 -14.163 -15.218 1.00 95.94 68 ALA A C 1
ATOM 538 O O . ALA A 1 68 ? -10.571 -14.112 -16.436 1.00 95.94 68 ALA A O 1
ATOM 539 N N . ASP A 1 69 ? -11.472 -14.090 -14.387 1.00 95.25 69 ASP A N 1
ATOM 540 C CA . ASP A 1 69 ? -12.858 -13.831 -14.781 1.00 95.25 69 ASP A CA 1
ATOM 541 C C . ASP A 1 69 ? -13.157 -12.341 -15.025 1.00 95.25 69 ASP A C 1
ATOM 543 O O . ASP A 1 69 ? -14.225 -12.000 -15.535 1.00 95.25 69 ASP A O 1
ATOM 547 N N . GLN A 1 70 ? -12.219 -11.451 -14.695 1.00 95.06 70 GLN A N 1
ATOM 548 C CA . GLN A 1 70 ? -12.318 -10.019 -14.964 1.00 95.06 70 GLN A CA 1
ATOM 549 C C . GLN A 1 70 ? -11.833 -9.701 -16.386 1.00 95.06 70 GLN A C 1
ATOM 551 O O . GLN A 1 70 ? -11.000 -10.407 -16.952 1.00 95.06 70 GLN A O 1
ATOM 556 N N . GLN A 1 71 ? -12.338 -8.616 -16.979 1.00 96.38 71 GLN A N 1
ATOM 557 C CA . GLN A 1 71 ? -11.964 -8.176 -18.333 1.00 96.38 71 GLN A CA 1
ATOM 558 C C . GLN A 1 71 ? -10.628 -7.415 -18.343 1.00 96.38 71 GLN A C 1
ATOM 560 O O . GLN A 1 71 ? -10.533 -6.307 -18.863 1.00 96.38 71 GLN A O 1
ATOM 565 N N . GLU A 1 72 ? -9.599 -8.013 -17.752 1.00 97.00 72 GLU A N 1
ATOM 566 C CA . GLU A 1 72 ? -8.270 -7.426 -17.611 1.00 97.00 72 GLU A CA 1
ATOM 567 C C . GLU A 1 72 ? -7.220 -8.222 -18.405 1.00 97.00 72 GLU A C 1
ATOM 569 O O . GLU A 1 72 ? -7.384 -9.426 -18.634 1.00 97.00 72 GLU A O 1
ATOM 574 N N . PRO A 1 73 ? -6.117 -7.590 -18.849 1.00 97.69 73 PRO A N 1
ATOM 575 C CA 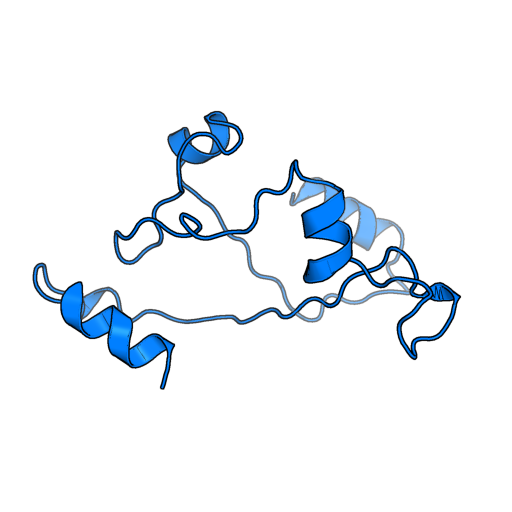. PRO A 1 73 ? -5.037 -8.303 -19.519 1.00 97.69 73 PRO A CA 1
ATOM 576 C C . PRO A 1 73 ? -4.457 -9.412 -18.635 1.00 97.69 73 PRO A C 1
ATOM 578 O O . PRO A 1 73 ? -4.179 -9.192 -17.465 1.00 97.69 73 PRO A O 1
ATOM 581 N N . ALA A 1 74 ? -4.156 -10.582 -19.202 1.00 97.38 74 ALA A N 1
ATOM 582 C CA . ALA A 1 74 ? -3.726 -11.746 -18.416 1.00 97.38 74 ALA A CA 1
ATOM 583 C C . ALA A 1 74 ? -2.501 -11.507 -17.501 1.00 97.38 74 ALA A C 1
ATOM 585 O O . ALA A 1 74 ? -2.347 -12.187 -16.491 1.00 97.38 74 ALA A O 1
ATOM 586 N N . TRP A 1 75 ? -1.635 -10.540 -17.827 1.00 97.56 75 TRP A N 1
ATOM 587 C CA . TRP A 1 75 ? -0.464 -10.199 -17.011 1.00 97.56 75 TRP A CA 1
ATOM 588 C C . TRP A 1 75 ? -0.810 -9.491 -15.691 1.00 97.56 75 TRP A C 1
ATOM 590 O O . TRP A 1 75 ? 0.036 -9.441 -14.801 1.00 97.56 75 TRP A O 1
ATOM 600 N N . THR A 1 76 ? -2.021 -8.944 -15.548 1.00 98.00 76 THR A N 1
ATOM 601 C CA . THR A 1 76 ? -2.461 -8.256 -14.326 1.00 98.00 76 THR A CA 1
ATOM 602 C C . THR A 1 76 ? -3.024 -9.218 -13.281 1.00 98.00 76 THR A C 1
ATOM 604 O O . THR A 1 76 ? -3.182 -8.814 -12.132 1.00 98.00 76 THR A O 1
ATOM 607 N N . ILE A 1 77 ? -3.301 -10.479 -13.642 1.00 97.94 77 ILE A N 1
ATOM 608 C CA . ILE A 1 77 ? -3.843 -11.501 -12.734 1.00 97.94 77 ILE A CA 1
ATOM 609 C C . ILE A 1 77 ? -2.916 -11.666 -11.522 1.00 97.94 77 ILE A C 1
ATOM 611 O O . ILE A 1 77 ? -1.710 -11.863 -11.660 1.00 97.94 77 ILE A O 1
ATOM 615 N N . GLY A 1 78 ? -3.489 -11.594 -10.318 1.00 96.81 78 GLY A N 1
ATOM 616 C CA . GLY A 1 78 ? -2.749 -11.588 -9.051 1.00 96.81 78 GLY A CA 1
ATOM 617 C C . GLY A 1 78 ? -2.187 -10.218 -8.646 1.00 96.81 78 GLY A C 1
ATOM 618 O O . GLY A 1 78 ? -1.681 -10.073 -7.535 1.00 96.81 78 GLY A O 1
ATOM 619 N N . GLY A 1 79 ? -2.300 -9.207 -9.509 1.00 97.75 79 GLY A N 1
ATOM 620 C CA . GLY A 1 79 ? -2.062 -7.804 -9.18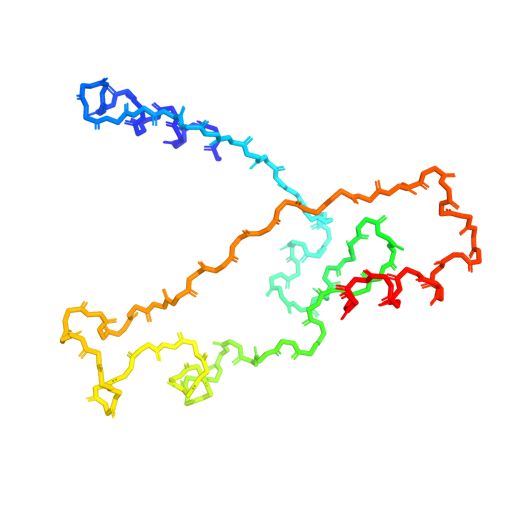9 1.00 97.75 79 GLY A CA 1
ATOM 621 C C . GLY A 1 79 ? -3.233 -7.162 -8.441 1.00 97.75 79 GLY A C 1
ATOM 622 O O . GLY A 1 79 ? -4.250 -7.797 -8.158 1.00 97.75 79 GLY A O 1
ATOM 623 N N . SER A 1 80 ? -3.083 -5.881 -8.111 1.00 98.12 80 SER A N 1
ATOM 624 C CA . SER A 1 80 ? -4.110 -5.074 -7.449 1.00 98.12 80 SER A CA 1
ATOM 625 C C . SER A 1 80 ? -3.976 -3.610 -7.863 1.00 98.12 80 SER A C 1
ATOM 627 O O . SER A 1 80 ? -2.872 -3.138 -8.152 1.00 98.12 80 SER A O 1
ATOM 629 N N . TYR A 1 81 ? -5.088 -2.881 -7.869 1.00 97.75 81 TYR A N 1
ATOM 630 C CA . TYR A 1 81 ? -5.081 -1.439 -8.097 1.00 97.75 81 TYR A CA 1
ATOM 631 C C . TYR A 1 81 ? -4.732 -0.706 -6.805 1.00 97.75 81 TYR A C 1
ATOM 633 O O . TYR A 1 81 ? -5.273 -1.000 -5.741 1.00 97.75 81 TYR A O 1
ATOM 641 N N . GLN A 1 82 ? -3.855 0.293 -6.898 1.00 97.56 82 GLN A N 1
ATOM 642 C CA . GLN A 1 82 ? -3.465 1.112 -5.756 1.00 97.56 82 GLN A CA 1
ATOM 643 C C . GLN A 1 82 ? -3.888 2.566 -5.966 1.00 97.56 82 GLN A C 1
ATOM 645 O O . GLN A 1 82 ? -3.459 3.220 -6.913 1.00 97.56 82 GLN A O 1
ATOM 650 N N . ALA A 1 83 ? -4.682 3.091 -5.034 1.00 97.00 83 ALA A N 1
ATOM 651 C CA . ALA A 1 83 ? -4.983 4.513 -4.929 1.00 97.00 83 ALA A CA 1
ATOM 652 C C . ALA A 1 83 ? -4.242 5.111 -3.726 1.00 97.00 83 ALA A C 1
ATOM 654 O O . ALA A 1 83 ? -4.346 4.602 -2.610 1.00 97.00 83 ALA A O 1
ATOM 655 N N . VAL A 1 84 ? -3.502 6.202 -3.941 1.00 95.00 84 VAL A N 1
ATOM 656 C CA . VAL A 1 84 ? -2.767 6.918 -2.887 1.00 95.00 84 VAL A CA 1
ATOM 657 C C . VAL A 1 84 ? -3.244 8.365 -2.836 1.00 95.00 84 VAL A C 1
ATOM 659 O O . VAL A 1 84 ? -3.267 9.047 -3.860 1.00 95.00 84 VAL A O 1
ATOM 662 N N . ARG A 1 85 ? -3.602 8.851 -1.641 1.00 94.19 85 ARG A N 1
ATOM 663 C CA . ARG A 1 85 ? -3.997 10.247 -1.397 1.00 94.19 85 ARG A CA 1
ATOM 664 C C . ARG A 1 85 ? -3.170 10.839 -0.260 1.00 94.19 85 ARG A C 1
ATOM 666 O O . ARG A 1 85 ? -3.042 10.230 0.798 1.00 94.19 85 ARG A O 1
ATOM 673 N N . LEU A 1 86 ? -2.626 12.035 -0.478 1.00 92.31 86 LEU A N 1
ATOM 674 C CA . LEU A 1 86 ? -2.011 12.843 0.575 1.00 92.31 86 LEU A CA 1
ATOM 675 C C . LEU A 1 86 ? -3.090 13.768 1.144 1.00 92.31 86 LEU A C 1
ATOM 677 O O . LEU A 1 86 ? -3.463 14.742 0.498 1.00 92.31 86 LEU A O 1
ATOM 681 N N . ILE A 1 87 ? -3.605 13.435 2.328 1.00 90.62 87 ILE A N 1
ATOM 682 C CA . ILE A 1 87 ? -4.690 14.175 2.983 1.00 90.62 87 ILE A CA 1
ATOM 683 C C . ILE A 1 87 ? -4.095 14.995 4.127 1.00 90.62 87 ILE A C 1
ATOM 685 O O . ILE A 1 87 ? -3.444 14.453 5.021 1.00 90.62 87 ILE A O 1
ATOM 689 N N . GLN A 1 88 ? -4.282 16.313 4.074 1.00 88.06 88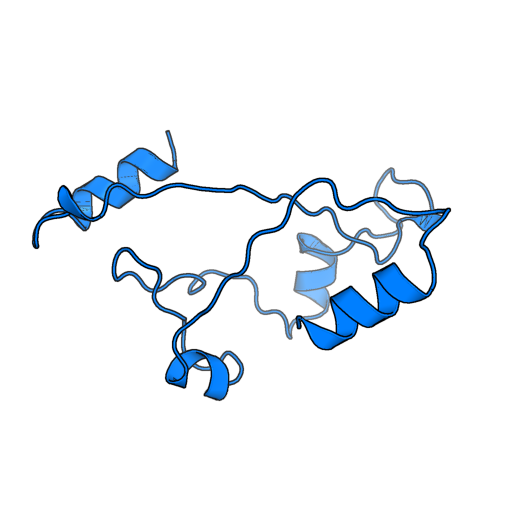 GLN A N 1
ATOM 690 C CA . GLN A 1 88 ? -3.828 17.229 5.115 1.00 88.06 88 GLN A CA 1
ATOM 691 C C . GLN A 1 88 ? -4.950 17.470 6.124 1.00 88.06 88 GLN A C 1
ATOM 693 O O . GLN A 1 88 ? -6.049 17.865 5.747 1.00 88.06 88 GLN A O 1
ATOM 698 N N . PHE A 1 89 ? -4.643 17.312 7.410 1.00 83.62 89 PHE A N 1
ATOM 699 C CA . PHE A 1 89 ? -5.559 17.653 8.496 1.00 83.62 89 PHE A CA 1
ATOM 700 C C . PHE A 1 89 ? -5.202 19.004 9.119 1.00 83.62 89 PHE A C 1
ATOM 702 O O . PHE A 1 89 ? -4.026 19.319 9.311 1.00 83.62 89 PHE A O 1
ATOM 709 N N . ARG A 1 90 ? -6.221 19.791 9.483 1.00 83.44 90 ARG A N 1
ATOM 710 C CA . ARG A 1 90 ? -6.070 21.026 10.270 1.00 83.44 90 ARG A CA 1
ATOM 711 C C . ARG A 1 90 ? -6.184 20.715 11.764 1.00 83.44 90 ARG A C 1
ATOM 713 O O . ARG A 1 90 ? -7.195 21.009 12.392 1.00 83.44 90 ARG A O 1
ATOM 720 N N . VAL A 1 91 ? -5.144 20.099 12.321 1.00 76.75 91 VAL A N 1
ATOM 721 C CA . VAL A 1 91 ? -5.145 19.585 13.707 1.00 76.75 91 VAL A CA 1
ATOM 722 C C . VAL A 1 91 ? -5.295 20.673 14.778 1.00 76.75 91 VAL A C 1
ATOM 724 O O . VAL A 1 91 ? -5.839 20.402 15.836 1.00 76.75 91 VAL A O 1
ATOM 727 N N . GLU A 1 92 ? -4.879 21.910 14.497 1.00 74.75 92 GLU A N 1
ATOM 728 C CA . GLU A 1 92 ? -4.978 23.043 15.435 1.00 74.75 92 GLU A CA 1
ATOM 729 C C . GLU A 1 92 ? -6.422 23.516 15.663 1.00 74.75 92 GLU A C 1
ATOM 731 O O . GLU A 1 92 ? -6.757 24.020 16.731 1.00 74.75 92 GLU A O 1
ATOM 736 N N . ILE A 1 93 ? -7.286 23.349 14.657 1.00 71.06 93 ILE A N 1
ATOM 737 C CA . ILE A 1 93 ? -8.710 23.714 14.726 1.00 71.06 93 ILE A CA 1
ATOM 738 C C . ILE A 1 93 ? -9.523 22.572 15.356 1.00 71.06 93 ILE A C 1
ATOM 740 O O . ILE A 1 93 ? -10.645 22.775 15.827 1.00 71.06 93 ILE A O 1
ATOM 744 N N . LEU A 1 94 ? -8.950 21.366 15.397 1.00 62.69 94 LEU A N 1
ATOM 745 C CA . LEU A 1 94 ? -9.563 20.180 15.972 1.00 62.69 94 LEU A CA 1
ATOM 746 C C . LEU A 1 94 ? -9.553 20.288 17.512 1.00 62.69 94 LEU A C 1
ATOM 748 O O . LEU A 1 94 ? -8.672 19.773 18.192 1.00 62.69 94 LEU A O 1
ATOM 752 N N . GLY A 1 95 ? -10.527 21.009 18.077 1.00 59.28 95 GLY A N 1
ATOM 753 C CA . GLY A 1 95 ? -10.772 21.034 19.524 1.00 59.28 95 GLY A CA 1
ATOM 754 C C . GLY A 1 95 ? -11.226 19.669 20.064 1.00 59.28 95 GLY A C 1
ATOM 755 O O . GLY A 1 95 ? -11.552 18.764 19.298 1.00 59.28 95 GLY A O 1
ATOM 756 N N . GLN A 1 96 ? -11.334 19.522 21.390 1.00 55.97 96 GLN A N 1
ATOM 757 C CA . GLN A 1 96 ? -11.749 18.256 22.031 1.00 55.97 96 GLN A CA 1
ATOM 758 C C . GLN A 1 96 ? -13.151 17.752 21.608 1.00 55.97 96 GLN A C 1
ATOM 760 O O . GLN A 1 96 ? -13.436 16.570 21.764 1.00 55.97 96 GLN A O 1
ATOM 765 N N . ASN A 1 97 ? -13.986 18.611 21.005 1.00 52.81 97 ASN A N 1
ATOM 766 C CA . ASN A 1 97 ? -15.322 18.271 20.487 1.00 52.81 97 ASN A CA 1
ATOM 767 C C . ASN A 1 97 ? -15.368 18.114 18.948 1.00 52.81 97 ASN A C 1
ATOM 769 O O . ASN A 1 97 ? -16.442 17.969 18.374 1.00 52.81 97 ASN A O 1
ATOM 773 N N . ALA A 1 98 ? -14.231 18.188 18.248 1.00 53.34 98 ALA A N 1
ATOM 774 C CA . ALA A 1 98 ? -14.180 18.198 16.781 1.00 53.34 98 ALA A CA 1
ATOM 775 C C . ALA A 1 98 ? -14.134 16.798 16.137 1.00 53.34 98 ALA A C 1
ATOM 777 O O . ALA A 1 98 ? -14.217 16.675 14.916 1.00 53.34 98 ALA A O 1
ATOM 778 N N . ALA A 1 99 ? -14.058 15.754 16.962 1.00 51.41 99 ALA A N 1
ATOM 779 C CA . ALA A 1 99 ? -14.130 14.357 16.554 1.00 51.41 99 ALA A CA 1
ATOM 780 C C . ALA A 1 99 ? -15.392 14.076 15.704 1.00 51.41 99 ALA A C 1
ATOM 782 O O . ALA A 1 99 ? -15.307 13.448 14.653 1.00 51.41 99 ALA A O 1
ATOM 783 N N . GLU A 1 100 ? -16.543 14.625 16.098 1.00 49.56 100 GLU A N 1
ATOM 784 C CA . GLU A 1 100 ? -17.822 14.414 15.404 1.00 49.56 100 GLU A CA 1
ATOM 785 C C . GLU A 1 100 ? -17.888 15.100 14.025 1.00 49.56 100 GLU A C 1
ATOM 787 O O . GLU A 1 100 ? -18.476 14.553 13.101 1.00 49.56 100 GLU A O 1
ATOM 792 N N . ARG A 1 101 ? -17.226 16.255 13.843 1.00 52.44 101 ARG A N 1
ATOM 793 C CA . ARG A 1 101 ? -17.232 17.009 12.569 1.00 52.44 101 ARG A CA 1
ATOM 794 C C . ARG A 1 101 ? -16.233 16.499 11.535 1.00 52.44 101 ARG A C 1
ATOM 796 O O . ARG A 1 101 ? -16.468 16.646 10.343 1.00 52.44 101 ARG A O 1
ATOM 803 N N . ALA A 1 102 ? -15.117 15.916 11.968 1.00 53.94 102 ALA A N 1
ATOM 804 C CA . ALA A 1 102 ? -14.070 15.470 11.048 1.00 53.94 102 ALA A CA 1
ATOM 805 C C . ALA A 1 102 ? -14.484 14.258 10.192 1.00 53.94 102 ALA A C 1
ATOM 807 O O . ALA A 1 102 ? -13.866 14.005 9.161 1.00 53.94 102 ALA A O 1
ATOM 808 N N . ALA A 1 103 ? -15.510 13.509 10.610 1.00 54.00 103 ALA A N 1
ATOM 809 C CA . ALA A 1 103 ? -16.036 12.388 9.840 1.00 54.00 103 ALA A CA 1
ATOM 810 C C . ALA A 1 103 ? -16.797 12.845 8.584 1.00 54.00 103 ALA A C 1
ATOM 812 O O . ALA A 1 103 ? -16.678 12.189 7.552 1.00 54.00 103 ALA A O 1
ATOM 813 N N . ASP A 1 104 ? -17.508 13.974 8.645 1.00 55.47 104 ASP A N 1
ATOM 814 C CA . ASP A 1 104 ? -18.345 14.454 7.538 1.00 55.47 104 ASP A CA 1
ATOM 815 C C . ASP A 1 104 ? -17.511 15.049 6.387 1.00 55.47 104 ASP A C 1
ATOM 817 O O . ASP A 1 104 ? -17.799 14.790 5.220 1.00 55.47 104 ASP A O 1
ATOM 821 N N . ASP A 1 105 ? -16.414 15.749 6.697 1.00 55.09 105 ASP A N 1
ATOM 822 C CA . ASP A 1 105 ? -15.558 16.420 5.698 1.00 55.09 105 ASP A CA 1
ATOM 823 C C . ASP A 1 105 ? -14.703 15.455 4.845 1.00 55.09 105 ASP A C 1
ATOM 825 O O . ASP A 1 105 ? -14.185 15.837 3.798 1.00 55.09 105 ASP A O 1
ATOM 829 N N . ILE A 1 106 ? -14.491 14.208 5.284 1.00 53.38 106 ILE A N 1
ATOM 830 C CA . ILE A 1 106 ? -13.615 13.247 4.578 1.00 53.38 106 ILE A CA 1
ATOM 831 C C . ILE A 1 106 ? -14.345 12.541 3.419 1.00 53.38 106 ILE A C 1
ATOM 833 O O . ILE A 1 106 ? -13.692 12.020 2.507 1.00 53.38 106 ILE A O 1
ATOM 837 N N . TRP A 1 107 ? -15.681 12.526 3.441 1.00 44.41 107 TRP A N 1
ATOM 838 C CA . TRP A 1 107 ? -16.519 11.789 2.487 1.00 44.41 107 TRP A CA 1
ATOM 839 C C . TRP A 1 107 ? -17.356 12.676 1.551 1.00 44.41 107 TRP A C 1
ATOM 841 O O . TRP A 1 107 ? -18.046 12.128 0.690 1.00 44.41 107 TRP A O 1
ATOM 851 N N . SER A 1 108 ? -17.281 14.005 1.686 1.00 39.38 108 SER A N 1
ATOM 852 C CA . SER A 1 108 ? -17.828 14.991 0.736 1.00 39.38 108 SER A CA 1
ATOM 853 C C . SER A 1 108 ? -16.818 15.371 -0.343 1.00 39.38 108 SER A C 1
ATOM 855 O O . SER A 1 108 ? -17.214 15.459 -1.524 1.00 39.38 108 SER A O 1
#